Protein AF-A0A7K2L1N7-F1 (afdb_monomer)

Secondary structure (DSSP, 8-state):
-EEE-TTT--EEE---S-S-EEEEEEETTEEEEEE--SSSSEEEEEEEEEETTEEEEEEEEEEE-SSPPPSS-EEEETTEEEEEETTEEEEEE-

Structure (mmCIF, N/CA/C/O backbone):
data_AF-A0A7K2L1N7-F1
#
_entry.id   AF-A0A7K2L1N7-F1
#
loop_
_atom_site.group_PDB
_atom_site.id
_atom_site.type_symbol
_atom_site.label_atom_id
_atom_site.label_alt_id
_atom_site.label_comp_id
_atom_site.label_asym_id
_atom_site.label_entity_id
_atom_site.label_seq_id
_atom_site.pdbx_PDB_ins_code
_atom_site.Cartn_x
_atom_site.Cartn_y
_atom_site.Cartn_z
_atom_site.occupancy
_atom_site.B_iso_or_equiv
_atom_site.auth_seq_id
_atom_site.auth_comp_id
_atom_site.auth_asym_id
_atom_site.auth_atom_id
_atom_site.pdbx_PDB_model_num
ATOM 1 N N . MET A 1 1 ? -7.661 10.318 2.906 1.00 83.75 1 MET A N 1
ATOM 2 C CA . MET A 1 1 ? -8.075 8.943 2.559 1.00 83.75 1 MET A CA 1
ATOM 3 C C . MET A 1 1 ? -9.124 8.519 3.559 1.00 83.75 1 MET A C 1
ATOM 5 O O . MET A 1 1 ? -8.913 8.759 4.740 1.00 83.75 1 MET A O 1
ATOM 9 N N . SER A 1 2 ? -10.214 7.907 3.115 1.00 87.69 2 SER A N 1
ATOM 10 C CA . SER A 1 2 ? -11.263 7.435 4.018 1.00 87.69 2 SER A CA 1
ATOM 11 C C . SER A 1 2 ? -11.345 5.914 3.970 1.00 87.69 2 SER A C 1
ATOM 13 O O . SER A 1 2 ? -11.224 5.326 2.897 1.00 87.69 2 SER A O 1
ATOM 15 N N . ARG A 1 3 ? -11.500 5.288 5.135 1.00 89.31 3 ARG A N 1
ATOM 16 C CA . ARG A 1 3 ? -11.788 3.863 5.285 1.00 89.31 3 ARG A CA 1
ATOM 17 C C . ARG A 1 3 ? -13.254 3.730 5.657 1.00 89.31 3 ARG A C 1
ATOM 19 O O . ARG A 1 3 ? -13.716 4.440 6.545 1.00 89.31 3 ARG A O 1
ATOM 26 N N . VAL A 1 4 ? -13.949 2.842 4.964 1.00 90.56 4 VAL A N 1
ATOM 27 C CA . VAL A 1 4 ? -15.350 2.530 5.235 1.00 90.56 4 VAL A CA 1
ATOM 28 C C . VAL A 1 4 ? -15.397 1.163 5.899 1.00 90.56 4 VAL A C 1
ATOM 30 O O . VAL A 1 4 ? -14.808 0.217 5.372 1.00 90.56 4 VAL A O 1
ATOM 33 N N . ASP A 1 5 ? -16.063 1.065 7.045 1.00 88.19 5 ASP A N 1
ATOM 34 C CA . ASP A 1 5 ? -16.454 -0.219 7.613 1.00 88.19 5 ASP A CA 1
ATOM 35 C C . ASP A 1 5 ? -17.565 -0.810 6.726 1.00 88.19 5 ASP A C 1
ATOM 37 O O . ASP A 1 5 ? -18.629 -0.202 6.600 1.00 88.19 5 ASP A O 1
ATOM 41 N N . PRO A 1 6 ? -17.353 -1.962 6.069 1.00 86.88 6 PRO A N 1
ATOM 42 C CA . PRO A 1 6 ? -18.342 -2.508 5.146 1.00 86.88 6 PRO A CA 1
ATOM 43 C C . PRO A 1 6 ? -19.585 -3.074 5.847 1.00 86.88 6 PRO A C 1
ATOM 45 O O . PRO A 1 6 ? -20.620 -3.211 5.199 1.00 86.88 6 PRO A O 1
ATOM 48 N N . ALA A 1 7 ? -19.500 -3.422 7.134 1.00 93.44 7 ALA A N 1
ATOM 49 C CA . ALA A 1 7 ? -20.618 -3.949 7.908 1.00 93.44 7 ALA A CA 1
ATOM 50 C C . ALA A 1 7 ? -21.488 -2.827 8.493 1.00 93.44 7 ALA A C 1
ATOM 52 O O . ALA A 1 7 ? -22.708 -2.969 8.547 1.00 93.44 7 ALA A O 1
ATOM 53 N N . LEU A 1 8 ? -20.867 -1.720 8.913 1.00 94.25 8 LEU A N 1
ATOM 54 C CA . LEU A 1 8 ? -21.550 -0.608 9.586 1.00 94.25 8 LEU A CA 1
ATOM 55 C C . 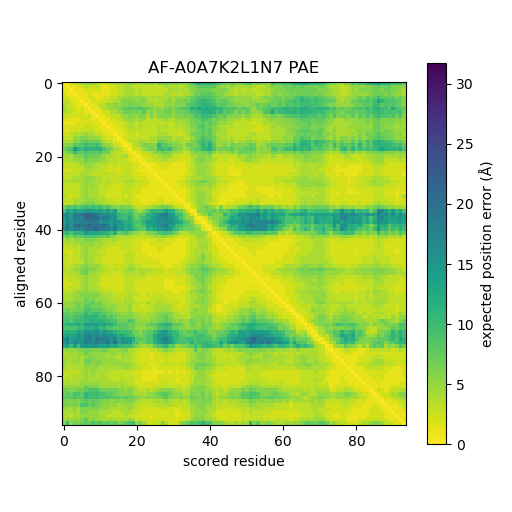LEU A 1 8 ? -21.795 0.609 8.683 1.00 94.25 8 LEU A C 1
ATOM 57 O O . LEU A 1 8 ? -22.633 1.452 8.994 1.00 94.25 8 LEU A O 1
ATOM 61 N N . GLY A 1 9 ? -21.063 0.735 7.576 1.00 92.06 9 GLY A N 1
ATOM 62 C CA . GLY A 1 9 ? -21.070 1.929 6.725 1.00 92.06 9 GLY A CA 1
ATOM 63 C C . GLY A 1 9 ? -20.371 3.142 7.351 1.00 92.06 9 GLY A C 1
ATOM 64 O O . GLY A 1 9 ? -20.353 4.222 6.757 1.00 92.06 9 GLY A O 1
ATOM 65 N N . GLU A 1 10 ? -19.782 2.987 8.537 1.00 94.94 10 GLU A N 1
ATOM 66 C CA . GLU A 1 10 ? -19.040 4.045 9.212 1.00 94.94 10 GLU A CA 1
ATOM 67 C C . GLU A 1 10 ? -17.798 4.428 8.411 1.00 94.94 10 GLU A C 1
ATOM 69 O O . GLU A 1 10 ? -17.123 3.586 7.821 1.00 94.94 10 GLU A O 1
ATOM 74 N N . THR A 1 11 ? -17.500 5.725 8.367 1.00 95.19 11 THR A N 1
ATOM 75 C CA . THR A 1 11 ? -16.392 6.263 7.579 1.00 95.19 11 THR A CA 1
ATOM 76 C C . THR A 1 11 ? -15.396 6.974 8.481 1.00 95.19 11 THR A C 1
ATOM 78 O O . THR A 1 11 ? -15.702 8.023 9.045 1.00 95.19 11 THR A O 1
ATOM 81 N N . THR A 1 12 ? -14.167 6.469 8.526 1.00 92.00 12 THR A N 1
ATOM 82 C CA . THR A 1 12 ? -13.046 7.120 9.215 1.00 92.00 12 THR A CA 1
ATOM 83 C C . THR A 1 12 ? -12.132 7.775 8.192 1.00 92.00 12 THR A C 1
ATOM 85 O O . THR A 1 12 ? -11.687 7.134 7.239 1.00 92.00 12 THR A O 1
ATOM 88 N N . SER A 1 13 ? -11.844 9.067 8.361 1.00 91.00 13 SER A N 1
ATOM 89 C CA . SER A 1 13 ? -11.021 9.835 7.422 1.00 91.00 13 SER A CA 1
ATOM 90 C C . SER A 1 13 ? -9.661 10.175 8.015 1.00 91.00 13 SER A C 1
ATOM 92 O O . SER A 1 13 ? -9.562 10.840 9.037 1.00 91.00 13 SER A O 1
ATOM 94 N N . TYR A 1 14 ? -8.612 9.777 7.305 1.00 89.25 14 TYR A N 1
ATOM 95 C CA . TYR A 1 14 ? -7.221 9.992 7.674 1.00 89.25 14 TYR A CA 1
ATOM 96 C C . TYR A 1 14 ? -6.573 11.027 6.760 1.00 89.25 14 TYR A C 1
ATOM 98 O O . TYR A 1 14 ? -6.758 11.022 5.529 1.00 89.25 14 TYR A O 1
ATOM 106 N N . ARG A 1 15 ? -5.754 11.898 7.352 1.00 87.19 15 ARG A N 1
ATOM 107 C CA . ARG A 1 15 ? -4.900 12.812 6.594 1.00 87.19 15 ARG A CA 1
ATOM 108 C C . ARG A 1 15 ? -3.756 12.017 5.964 1.00 87.19 15 ARG A C 1
ATOM 110 O O . ARG A 1 15 ? -3.089 11.248 6.645 1.00 87.19 15 ARG A O 1
ATOM 117 N N . LEU A 1 16 ? -3.543 12.208 4.663 1.00 84.44 16 LEU A N 1
ATOM 118 C CA . LEU A 1 16 ? -2.367 11.679 3.975 1.00 84.44 16 LEU A CA 1
ATOM 119 C C . LEU A 1 16 ? -1.232 12.709 4.034 1.00 84.44 16 LEU A C 1
ATOM 121 O O . LEU A 1 16 ? -1.511 13.905 3.894 1.00 84.44 16 LEU A O 1
ATOM 125 N N . PRO A 1 17 ? 0.029 12.275 4.191 1.00 79.06 17 PRO A N 1
ATOM 126 C CA . PRO A 1 17 ? 1.171 13.183 4.159 1.00 79.06 17 PRO A CA 1
ATOM 127 C C . PRO A 1 17 ? 1.467 13.715 2.748 1.00 79.06 17 PRO A C 1
ATOM 129 O O . PRO A 1 17 ? 2.085 14.770 2.623 1.00 79.06 17 PRO A O 1
ATOM 132 N N . HIS A 1 18 ? 1.013 13.039 1.684 1.00 76.56 18 HIS A N 1
ATOM 133 C CA . HIS A 1 18 ? 1.177 13.470 0.288 1.00 76.56 18 HIS A CA 1
ATOM 134 C C . HIS A 1 18 ? -0.167 13.562 -0.439 1.00 76.56 18 HIS A C 1
ATOM 136 O O . HIS A 1 18 ? -1.064 12.748 -0.213 1.00 76.56 18 HIS A O 1
ATOM 142 N N . ARG A 1 19 ? -0.311 14.586 -1.295 1.00 71.56 19 ARG A N 1
ATOM 143 C CA . ARG A 1 19 ? -1.556 14.885 -2.028 1.00 71.56 19 ARG A CA 1
ATOM 144 C C . ARG A 1 19 ? -1.559 14.380 -3.470 1.00 71.56 19 ARG A C 1
ATOM 146 O O . ARG A 1 19 ? -2.624 14.044 -3.974 1.00 71.56 19 ARG A O 1
ATOM 153 N N . ASP A 1 20 ? -0.389 14.262 -4.087 1.00 79.88 20 ASP A N 1
ATOM 154 C CA . ASP A 1 20 ? -0.249 13.955 -5.513 1.00 79.88 20 ASP A CA 1
ATOM 155 C C . ASP A 1 20 ? 0.113 12.484 -5.736 1.00 79.88 20 ASP A C 1
ATOM 157 O O . ASP A 1 20 ? 1.148 12.158 -6.301 1.00 79.88 20 ASP A O 1
ATOM 161 N N . ILE A 1 21 ? -0.705 11.569 -5.229 1.00 85.62 21 ILE A N 1
ATOM 162 C CA . ILE A 1 21 ? -0.452 10.129 -5.362 1.00 85.62 21 ILE A CA 1
ATOM 163 C C . ILE A 1 21 ? -1.039 9.603 -6.674 1.00 85.62 21 ILE A C 1
ATOM 165 O O . ILE A 1 21 ? -2.171 9.930 -7.026 1.00 85.62 21 ILE A O 1
ATOM 169 N N . ASP A 1 22 ? -0.306 8.748 -7.382 1.00 85.81 22 ASP A N 1
ATOM 170 C CA . ASP A 1 22 ? -0.831 8.087 -8.585 1.00 85.81 22 ASP A CA 1
ATOM 171 C C . ASP A 1 22 ? -1.309 6.654 -8.302 1.00 85.81 22 ASP A C 1
ATOM 173 O O . ASP A 1 22 ? -1.979 6.041 -9.133 1.00 85.81 22 ASP A O 1
ATOM 177 N N . GLY A 1 23 ? -0.982 6.115 -7.126 1.00 89.75 23 GLY A N 1
ATOM 178 C CA . GLY A 1 23 ? -1.366 4.771 -6.717 1.00 89.75 23 GLY A CA 1
ATOM 179 C C . GLY A 1 23 ? -1.321 4.585 -5.208 1.00 89.75 23 GLY A C 1
ATOM 180 O O . GLY A 1 23 ? -0.539 5.230 -4.508 1.00 89.75 23 GLY A O 1
ATOM 181 N N . ILE A 1 24 ? -2.193 3.706 -4.719 1.00 92.19 24 ILE A N 1
ATOM 182 C CA . ILE A 1 24 ? -2.364 3.404 -3.299 1.00 92.19 24 ILE A CA 1
ATOM 183 C C . ILE A 1 24 ? -2.728 1.935 -3.115 1.00 92.19 24 ILE A C 1
ATOM 185 O O . ILE A 1 24 ? -3.590 1.425 -3.826 1.00 92.19 24 ILE A O 1
ATOM 189 N N . ALA A 1 25 ? -2.118 1.270 -2.139 1.00 94.81 25 ALA A N 1
ATOM 190 C CA . ALA A 1 25 ? -2.550 -0.038 -1.654 1.00 94.81 25 ALA A CA 1
ATOM 191 C C . ALA A 1 25 ? -2.513 -0.050 -0.124 1.00 94.81 25 ALA A C 1
ATOM 193 O O . ALA A 1 25 ? -1.578 0.470 0.475 1.00 94.81 25 ALA A O 1
ATOM 194 N N . VAL A 1 26 ? -3.532 -0.623 0.514 1.00 93.62 26 VAL A N 1
ATOM 195 C CA . VAL A 1 26 ? -3.676 -0.623 1.978 1.00 93.62 26 VAL A CA 1
ATOM 196 C C . VAL A 1 26 ? -4.047 -2.022 2.447 1.00 93.62 26 VAL A C 1
ATOM 198 O O . VAL A 1 26 ? -4.915 -2.650 1.842 1.00 93.62 26 VAL A O 1
ATOM 201 N N . ARG A 1 27 ? -3.425 -2.487 3.535 1.00 93.62 27 ARG A N 1
ATOM 202 C CA . ARG A 1 27 ? -3.801 -3.717 4.245 1.00 93.62 27 ARG A CA 1
ATOM 203 C C . ARG A 1 27 ? -3.593 -3.535 5.743 1.00 93.62 27 ARG A C 1
ATOM 205 O O . ARG A 1 27 ? -2.484 -3.274 6.199 1.00 93.62 27 ARG A O 1
ATOM 212 N N . GLY A 1 28 ? -4.674 -3.651 6.515 1.00 92.75 28 GLY A N 1
ATOM 213 C CA . GLY A 1 28 ? -4.645 -3.401 7.959 1.00 92.75 28 GLY A CA 1
ATOM 214 C C . GLY A 1 28 ? -4.119 -1.998 8.289 1.00 92.75 28 GLY A C 1
ATOM 215 O O . GLY A 1 28 ? -4.676 -0.993 7.841 1.00 92.75 28 GLY A O 1
ATOM 216 N N . THR A 1 29 ? -3.034 -1.933 9.057 1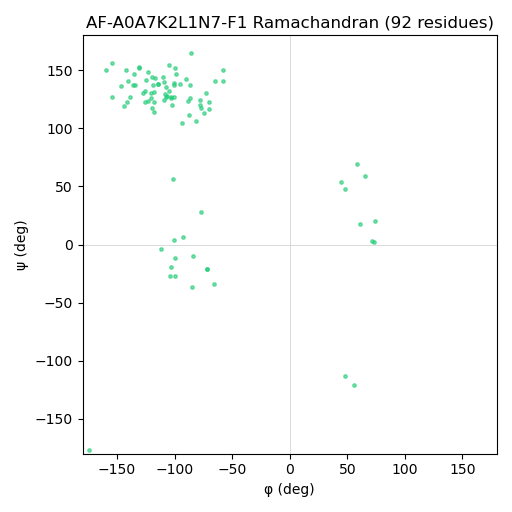.00 94.50 29 THR A N 1
ATOM 217 C CA . THR A 1 29 ? -2.355 -0.690 9.455 1.00 94.50 29 THR A CA 1
ATOM 218 C C . THR A 1 29 ? -1.221 -0.288 8.514 1.00 94.50 29 THR A C 1
ATOM 220 O O . THR A 1 29 ? -0.532 0.676 8.813 1.00 94.50 29 THR A O 1
ATOM 223 N N . ARG A 1 30 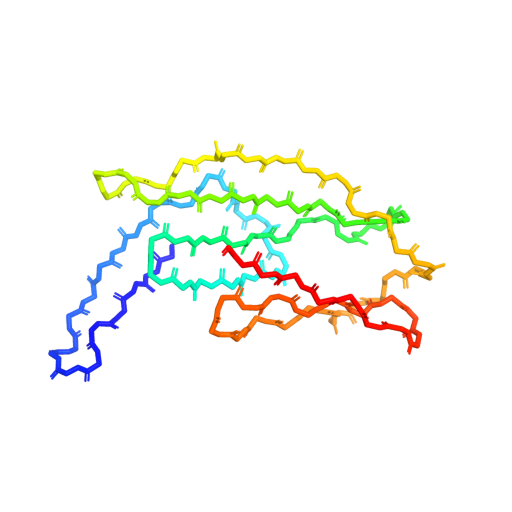? -1.015 -0.978 7.384 1.00 95.88 30 ARG A N 1
ATOM 224 C CA . ARG A 1 30 ? 0.055 -0.673 6.422 1.00 95.88 30 ARG A CA 1
ATOM 225 C C . ARG A 1 30 ? -0.485 -0.105 5.122 1.00 95.88 30 ARG A C 1
ATOM 227 O O . ARG A 1 30 ? -1.545 -0.517 4.640 1.00 95.88 30 ARG A O 1
ATOM 234 N N . MET A 1 31 ? 0.267 0.822 4.540 1.00 94.88 31 MET A N 1
ATOM 235 C CA . MET A 1 31 ? -0.067 1.481 3.284 1.00 94.88 31 MET A CA 1
ATOM 236 C C . MET A 1 31 ? 1.170 1.674 2.407 1.00 94.88 31 MET A C 1
ATOM 238 O O . MET A 1 31 ? 2.239 2.049 2.881 1.00 94.88 31 MET A O 1
ATOM 242 N N . LEU A 1 32 ? 0.974 1.477 1.106 1.00 94.75 32 LEU A N 1
ATOM 243 C CA . LEU A 1 32 ? 1.875 1.898 0.043 1.00 94.75 32 LEU A CA 1
ATOM 244 C C . LEU A 1 32 ? 1.268 3.067 -0.711 1.00 94.75 32 LEU A C 1
ATOM 246 O O . LEU A 1 32 ? 0.098 3.013 -1.097 1.00 94.75 32 LEU A O 1
ATOM 250 N N . LEU A 1 33 ? 2.092 4.068 -0.989 1.00 92.75 33 LEU A N 1
ATOM 251 C CA . LEU A 1 33 ? 1.802 5.125 -1.945 1.00 92.75 33 LEU A CA 1
ATOM 252 C C . LEU A 1 33 ? 2.859 5.108 -3.042 1.00 92.75 33 LEU A C 1
ATOM 254 O O . LEU A 1 33 ? 4.037 4.879 -2.771 1.00 92.75 33 LEU A O 1
ATOM 258 N N . SER A 1 34 ? 2.437 5.400 -4.266 1.00 89.31 34 SER A N 1
ATOM 259 C CA . SER A 1 34 ? 3.353 5.753 -5.346 1.00 89.31 34 SER A CA 1
ATOM 260 C C . SER A 1 34 ? 3.150 7.198 -5.781 1.00 89.31 34 SER A C 1
ATOM 262 O O . SER A 1 34 ? 2.004 7.633 -5.940 1.00 89.31 34 SER A O 1
ATOM 264 N N . HIS A 1 35 ? 4.252 7.907 -6.014 1.00 83.50 35 HIS A N 1
ATOM 265 C CA . HIS A 1 35 ? 4.284 9.310 -6.423 1.00 83.50 35 HIS A CA 1
ATOM 266 C C . HIS A 1 35 ? 5.211 9.528 -7.635 1.00 83.50 35 HIS A C 1
ATOM 268 O O . HIS A 1 35 ? 6.200 8.817 -7.820 1.00 83.50 35 HIS A O 1
ATOM 274 N N . SER A 1 36 ? 4.893 10.555 -8.432 1.00 66.81 36 SER A N 1
ATOM 275 C CA . SER A 1 36 ? 5.752 11.178 -9.453 1.00 66.81 36 SER A CA 1
ATOM 276 C C . SER A 1 36 ? 6.274 10.250 -10.557 1.00 66.81 36 SER A C 1
ATOM 278 O O . SER A 1 36 ? 7.468 10.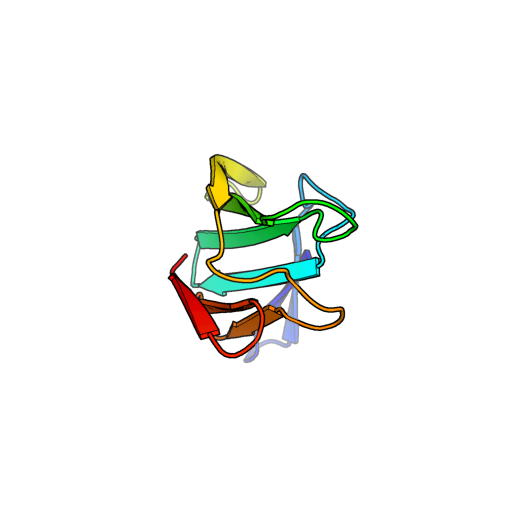012 -10.713 1.00 66.81 36 SER A O 1
ATOM 280 N N . PHE A 1 37 ? 5.368 9.797 -11.424 1.00 64.62 37 PHE A N 1
ATOM 281 C CA . PHE A 1 37 ? 5.724 9.077 -12.661 1.00 64.62 37 PHE A CA 1
ATOM 282 C C . PHE A 1 37 ? 6.069 10.003 -13.835 1.00 64.62 37 PHE A C 1
ATOM 284 O O . PHE A 1 37 ? 6.471 9.545 -14.907 1.00 64.62 37 PHE A O 1
ATOM 291 N N . ARG A 1 38 ? 5.822 11.312 -13.710 1.00 58.78 38 ARG A N 1
ATOM 292 C CA . ARG A 1 38 ? 5.905 12.228 -14.853 1.00 58.78 38 ARG A CA 1
ATOM 293 C C . ARG A 1 38 ? 7.363 12.612 -15.101 1.00 58.78 38 ARG A C 1
ATOM 295 O O . ARG A 1 38 ? 7.911 13.442 -14.392 1.00 58.78 38 ARG A O 1
ATOM 302 N N . ASN A 1 39 ? 7.936 12.052 -16.168 1.00 54.47 39 ASN A N 1
ATOM 303 C CA . ASN A 1 39 ? 9.248 12.393 -16.739 1.00 54.47 39 ASN A CA 1
ATOM 304 C C . ASN A 1 39 ? 10.490 11.915 -15.955 1.00 54.47 39 ASN A C 1
ATOM 306 O O . ASN A 1 39 ? 11.584 12.424 -16.200 1.00 54.47 39 ASN A O 1
ATOM 310 N N . HIS A 1 40 ? 10.363 10.907 -15.083 1.00 60.78 40 HIS A N 1
ATOM 311 C CA . HIS A 1 40 ? 11.505 10.267 -14.415 1.00 60.78 40 HIS A CA 1
ATOM 312 C C . HIS A 1 40 ? 11.556 8.748 -14.675 1.00 60.78 40 HIS A C 1
ATOM 314 O O . HIS A 1 40 ? 10.512 8.121 -14.846 1.00 60.78 40 HIS A O 1
ATOM 320 N N . PRO A 1 41 ? 12.755 8.130 -14.730 1.00 61.44 41 PRO A N 1
ATOM 321 C CA . PRO A 1 41 ? 12.936 6.707 -15.051 1.00 61.44 41 PRO A CA 1
ATOM 322 C C . PRO A 1 41 ? 12.601 5.749 -13.887 1.00 61.44 41 P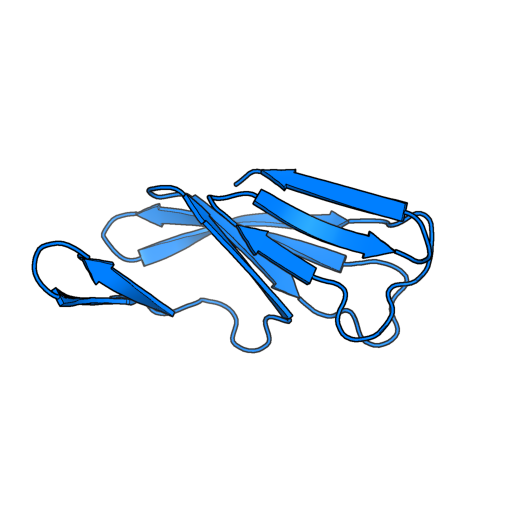RO A C 1
ATOM 324 O O . PRO A 1 41 ? 13.158 4.656 -13.788 1.00 61.44 41 PRO A O 1
ATOM 327 N N . GLY A 1 42 ? 11.700 6.135 -12.990 1.00 73.06 42 GLY A N 1
ATOM 328 C CA . GLY A 1 42 ? 11.333 5.330 -11.836 1.00 73.06 42 GLY A CA 1
ATOM 329 C C . GLY A 1 42 ? 10.185 5.943 -11.052 1.00 73.06 42 GLY A C 1
ATOM 330 O O . GLY A 1 42 ? 9.589 6.935 -11.470 1.00 73.06 42 GLY A O 1
ATOM 331 N N . VAL A 1 43 ? 9.847 5.285 -9.952 1.00 83.38 43 VAL A N 1
ATOM 332 C CA . VAL A 1 43 ? 8.668 5.585 -9.141 1.00 83.38 43 VAL A CA 1
ATOM 333 C C . VAL A 1 43 ? 9.107 5.816 -7.721 1.00 83.38 43 VAL A C 1
ATOM 335 O O . VAL A 1 43 ? 9.842 5.001 -7.165 1.00 83.38 43 VAL A O 1
ATOM 338 N N . GLU A 1 44 ? 8.633 6.891 -7.115 1.00 88.81 44 GLU A N 1
ATOM 339 C CA . GLU A 1 44 ? 8.794 7.052 -5.684 1.00 88.81 44 GLU A CA 1
ATOM 340 C C . GLU A 1 44 ? 7.764 6.193 -4.956 1.00 88.81 44 GLU A C 1
ATOM 342 O O . GLU A 1 44 ? 6.558 6.348 -5.155 1.00 88.81 44 GLU A O 1
ATOM 347 N N . LEU A 1 45 ? 8.252 5.266 -4.138 1.00 91.19 45 LEU A N 1
ATOM 348 C CA . LEU A 1 45 ? 7.451 4.390 -3.303 1.00 91.19 45 LEU A CA 1
ATOM 349 C C . LEU A 1 45 ? 7.588 4.833 -1.847 1.00 91.19 45 LEU A C 1
ATOM 351 O O . LEU A 1 45 ? 8.693 4.946 -1.316 1.00 91.19 45 LEU A O 1
ATOM 355 N N . ILE A 1 46 ? 6.451 5.048 -1.195 1.00 93.12 46 ILE A N 1
ATOM 356 C CA . ILE A 1 46 ? 6.382 5.482 0.198 1.00 93.12 46 ILE A CA 1
ATOM 357 C C . ILE A 1 46 ? 5.612 4.432 0.985 1.00 93.12 46 ILE A C 1
ATOM 359 O O . ILE A 1 46 ? 4.487 4.079 0.622 1.00 93.12 46 ILE A O 1
ATOM 363 N N . ARG A 1 47 ? 6.218 3.945 2.067 1.00 95.19 47 ARG A N 1
ATOM 364 C CA . ARG A 1 47 ? 5.597 3.024 3.021 1.00 95.19 47 ARG A CA 1
ATOM 365 C C . ARG A 1 47 ? 5.140 3.796 4.238 1.00 95.19 47 ARG A C 1
ATOM 367 O O . ARG A 1 47 ? 5.859 4.668 4.730 1.00 95.19 47 ARG A O 1
ATOM 374 N N . LEU A 1 48 ? 3.943 3.474 4.706 1.00 95.56 48 LEU A N 1
ATOM 375 C CA . LEU A 1 48 ? 3.352 4.107 5.868 1.00 95.56 48 LEU A CA 1
ATOM 376 C C . LEU A 1 48 ? 2.731 3.077 6.797 1.00 95.56 48 LEU A C 1
ATOM 378 O O . LEU A 1 48 ? 2.142 2.091 6.347 1.00 95.56 48 LEU A O 1
ATOM 382 N N . GLU A 1 49 ? 2.799 3.376 8.086 1.00 95.94 49 GLU A N 1
ATOM 383 C CA . GLU A 1 49 ? 2.076 2.662 9.130 1.00 95.94 49 GLU A CA 1
ATOM 384 C C . GLU A 1 49 ? 1.090 3.598 9.831 1.00 95.94 49 GLU A C 1
ATOM 386 O O . GLU A 1 49 ? 1.347 4.793 9.990 1.00 95.94 49 GLU A O 1
ATOM 391 N N . LEU A 1 50 ? -0.070 3.062 10.203 1.00 94.88 50 LEU A N 1
ATOM 392 C CA . LEU A 1 50 ? -1.092 3.771 10.961 1.00 94.88 50 LEU A CA 1
ATOM 393 C C . LEU A 1 50 ? -0.798 3.608 12.453 1.00 94.88 50 LEU A C 1
ATOM 395 O O . LEU A 1 50 ? -0.944 2.509 12.989 1.00 94.88 50 LEU A O 1
ATOM 399 N N . VAL A 1 51 ? -0.409 4.700 13.106 1.00 94.38 51 VAL A N 1
ATOM 400 C CA . VAL A 1 51 ? -0.111 4.774 14.541 1.00 94.38 51 VAL A CA 1
ATOM 401 C C . VAL A 1 51 ? -1.011 5.842 15.147 1.00 94.38 51 VAL A C 1
ATOM 403 O O . VAL A 1 51 ? -1.002 6.972 14.667 1.00 94.38 51 VAL A O 1
ATOM 406 N N . ASP A 1 52 ? -1.809 5.483 16.155 1.00 93.00 52 ASP A N 1
ATOM 407 C CA . ASP A 1 52 ? -2.743 6.395 16.838 1.00 93.00 52 ASP A CA 1
ATOM 408 C C . ASP A 1 52 ? -3.602 7.230 15.864 1.00 93.00 52 ASP A C 1
ATOM 410 O O . ASP A 1 52 ? -3.694 8.452 15.962 1.00 93.00 52 ASP A O 1
ATOM 414 N N . ASP A 1 53 ? -4.188 6.560 14.863 1.00 90.19 53 ASP A N 1
ATOM 415 C CA . ASP A 1 53 ? -4.985 7.159 13.778 1.00 90.19 53 ASP A CA 1
ATOM 416 C C . ASP A 1 53 ? -4.244 8.173 12.881 1.00 90.19 53 ASP A C 1
ATOM 418 O O . ASP A 1 53 ? -4.854 8.917 12.105 1.00 90.19 53 ASP A O 1
ATOM 422 N N . VAL A 1 54 ? -2.911 8.159 12.902 1.00 92.25 54 VAL A N 1
ATOM 423 C CA . VAL A 1 54 ? -2.052 8.985 12.049 1.00 92.25 54 VAL A CA 1
ATOM 424 C C . VAL A 1 54 ? -1.191 8.105 11.146 1.00 92.25 54 VAL A C 1
ATOM 426 O O . VAL A 1 54 ? 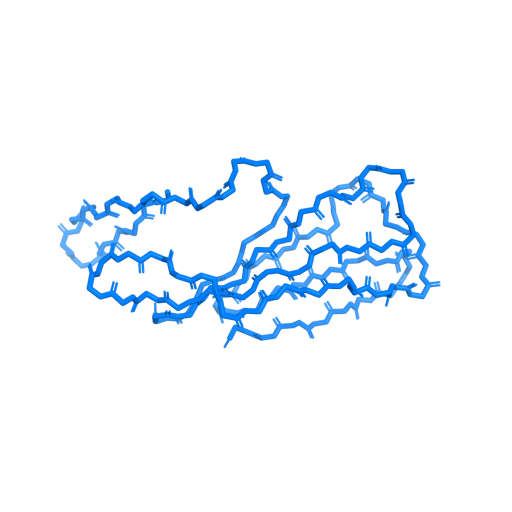-0.546 7.160 11.590 1.00 92.25 54 VAL A O 1
ATOM 429 N N . TRP A 1 55 ? -1.160 8.421 9.849 1.00 93.94 55 TRP A N 1
ATOM 430 C CA . TRP A 1 55 ? -0.238 7.775 8.916 1.00 93.94 55 TRP A CA 1
ATOM 431 C C . TRP A 1 55 ? 1.169 8.341 9.080 1.00 93.94 55 TRP A C 1
ATOM 433 O O . TRP A 1 55 ? 1.405 9.521 8.812 1.00 93.94 55 TRP A O 1
ATOM 443 N N . VAL A 1 56 ? 2.102 7.480 9.468 1.00 94.25 56 VAL A N 1
ATOM 444 C CA . VAL A 1 56 ? 3.516 7.801 9.660 1.00 94.25 56 VAL A CA 1
ATOM 445 C C . VAL A 1 56 ? 4.320 7.166 8.535 1.00 94.25 56 VAL A C 1
ATOM 447 O O . VAL A 1 56 ? 4.167 5.981 8.257 1.00 94.25 56 VAL A O 1
ATOM 450 N N . ILE A 1 57 ? 5.173 7.952 7.876 1.00 94.62 57 ILE A N 1
ATOM 451 C CA . ILE A 1 57 ? 6.088 7.440 6.850 1.00 94.62 57 ILE A CA 1
ATOM 452 C C . ILE A 1 57 ? 7.159 6.594 7.538 1.00 94.62 57 ILE A C 1
ATOM 454 O O . ILE A 1 57 ? 7.876 7.090 8.405 1.00 94.62 57 ILE A O 1
ATOM 458 N N . THR A 1 58 ? 7.277 5.334 7.134 1.00 96.00 58 THR A N 1
ATOM 459 C CA . THR A 1 58 ? 8.287 4.400 7.650 1.00 96.00 58 THR A CA 1
ATOM 460 C C . THR A 1 58 ? 9.432 4.187 6.669 1.00 96.00 58 THR A C 1
ATOM 462 O O . THR A 1 58 ? 10.557 3.925 7.091 1.00 96.00 58 THR A O 1
ATOM 465 N N . SER A 1 59 ? 9.190 4.352 5.366 1.00 94.06 59 SER A N 1
ATOM 466 C CA . SER A 1 59 ? 10.255 4.385 4.366 1.00 94.06 59 SER A CA 1
ATOM 467 C C . SER A 1 59 ? 9.852 5.163 3.119 1.00 94.06 59 SER A C 1
ATOM 469 O O . SER A 1 59 ? 8.674 5.269 2.776 1.00 94.06 59 SER A O 1
ATOM 471 N N . GLN A 1 60 ? 10.862 5.651 2.407 1.00 92.31 60 GLN A N 1
ATOM 472 C CA . GLN A 1 60 ? 10.726 6.324 1.123 1.00 92.31 60 GLN A CA 1
ATOM 473 C C . GLN A 1 60 ? 11.885 5.879 0.237 1.00 92.31 60 GLN A C 1
ATOM 475 O O . GLN A 1 60 ? 13.047 5.996 0.625 1.00 92.31 60 GLN A O 1
ATOM 480 N N . GLU A 1 61 ? 11.570 5.312 -0.922 1.00 90.62 61 GLU A N 1
ATOM 481 C CA . GLU A 1 61 ? 12.568 4.768 -1.838 1.00 90.62 61 GLU A CA 1
ATOM 482 C C . GLU A 1 61 ? 12.208 5.035 -3.297 1.00 90.62 61 GLU A C 1
ATOM 484 O O . GLU A 1 61 ? 11.041 5.107 -3.677 1.00 90.62 61 GLU A O 1
ATOM 489 N N . HIS A 1 62 ? 13.234 5.161 -4.137 1.00 88.00 62 HIS A N 1
ATOM 490 C CA . HIS A 1 62 ? 13.055 5.289 -5.576 1.00 88.00 62 HIS A CA 1
ATOM 491 C C . HIS A 1 62 ? 13.151 3.903 -6.218 1.00 88.00 62 HIS A C 1
ATOM 493 O O . HIS A 1 62 ? 14.241 3.353 -6.398 1.00 88.00 62 HIS A O 1
ATOM 499 N N . LEU A 1 63 ? 12.005 3.351 -6.605 1.00 86.75 63 LEU A N 1
ATOM 500 C CA . LEU A 1 63 ? 11.926 2.098 -7.334 1.00 86.75 63 LEU A CA 1
ATOM 501 C C . LEU A 1 63 ? 12.349 2.3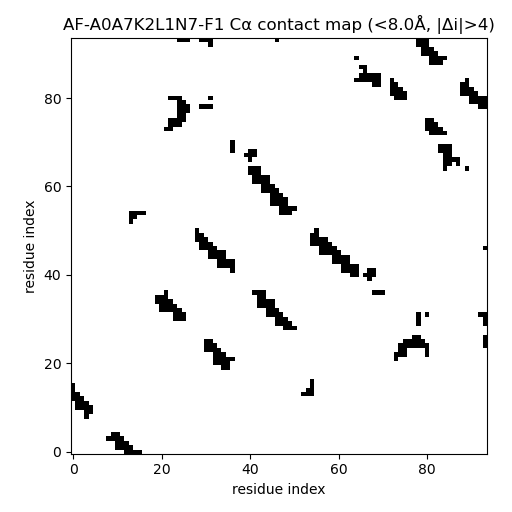15 -8.789 1.00 86.75 63 LEU A C 1
ATOM 503 O O . LEU A 1 63 ? 11.658 2.972 -9.573 1.00 86.75 63 LEU A O 1
ATOM 507 N N . ARG A 1 64 ? 13.484 1.724 -9.163 1.00 82.19 64 ARG A N 1
ATOM 508 C CA . ARG A 1 64 ? 13.909 1.659 -10.563 1.00 82.19 64 ARG A CA 1
ATOM 509 C C . ARG A 1 64 ? 13.133 0.568 -11.277 1.00 82.19 64 ARG A C 1
ATOM 511 O O . ARG A 1 64 ? 13.167 -0.594 -10.873 1.00 82.19 64 ARG A O 1
ATOM 518 N N . LEU A 1 65 ? 12.474 0.943 -12.363 1.00 78.88 65 LEU A N 1
ATOM 519 C CA . LEU A 1 65 ? 11.802 -0.001 -13.242 1.00 78.88 65 LEU A CA 1
ATOM 520 C C . LEU A 1 65 ? 12.681 -0.280 -14.454 1.00 78.88 65 LEU A C 1
ATOM 522 O O . LEU A 1 65 ? 13.513 0.539 -14.842 1.00 78.88 65 LEU A O 1
ATOM 526 N N . ARG A 1 66 ? 12.522 -1.474 -15.028 1.00 76.94 66 ARG A N 1
ATOM 527 C CA . ARG A 1 66 ? 13.307 -1.894 -16.197 1.00 76.94 66 ARG A CA 1
ATOM 528 C C . ARG A 1 66 ? 12.994 -1.049 -17.424 1.00 76.94 66 ARG A C 1
ATOM 530 O O . ARG A 1 66 ? 13.876 -0.796 -18.233 1.00 76.94 66 ARG A O 1
ATOM 537 N N . GLU A 1 67 ? 11.746 -0.619 -17.536 1.00 77.81 67 GLU A N 1
ATOM 538 C CA . GLU A 1 67 ? 11.239 0.146 -18.662 1.00 77.81 67 GLU A CA 1
ATOM 539 C C . GLU A 1 67 ? 10.475 1.373 -18.150 1.00 77.81 67 GLU A C 1
ATOM 541 O O . GLU A 1 67 ? 9.940 1.343 -17.033 1.00 77.81 67 GLU A O 1
ATOM 546 N N . PRO A 1 68 ? 10.417 2.461 -18.941 1.00 74.50 68 PRO A N 1
ATOM 547 C CA . PRO A 1 68 ? 9.734 3.680 -18.545 1.00 74.50 68 PRO A CA 1
ATOM 548 C C . PRO A 1 68 ? 8.264 3.446 -18.219 1.00 74.50 68 PRO A C 1
ATOM 550 O O . PRO A 1 68 ? 7.582 2.596 -18.802 1.00 74.50 68 PRO A O 1
ATOM 553 N N . VAL A 1 69 ? 7.756 4.266 -17.310 1.00 71.50 69 VAL A N 1
ATOM 554 C CA . VAL A 1 69 ? 6.365 4.188 -16.905 1.00 71.50 69 VAL A CA 1
ATOM 555 C C . VAL A 1 69 ? 5.484 5.021 -17.828 1.00 71.50 69 VAL A C 1
ATOM 557 O O . VAL A 1 69 ? 5.705 6.216 -18.020 1.00 71.50 69 VAL A O 1
ATOM 560 N N . THR A 1 70 ? 4.452 4.398 -18.392 1.00 69.31 70 THR A N 1
ATOM 561 C CA . THR A 1 70 ? 3.427 5.085 -19.186 1.00 69.31 70 THR A CA 1
ATOM 562 C C . THR A 1 70 ? 2.320 5.649 -18.288 1.00 69.31 70 THR A C 1
ATOM 564 O O . THR A 1 70 ? 2.170 5.256 -17.133 1.00 69.31 70 THR A O 1
ATOM 567 N N . ARG A 1 71 ? 1.477 6.558 -18.803 1.00 64.88 71 ARG A N 1
ATOM 568 C CA . ARG A 1 71 ? 0.275 7.001 -18.064 1.00 64.88 71 ARG A CA 1
ATOM 569 C C . ARG A 1 71 ? -0.623 5.792 -17.729 1.00 64.88 71 ARG A C 1
ATOM 571 O O . ARG A 1 71 ? -0.823 4.947 -18.595 1.00 64.88 71 ARG A O 1
ATOM 578 N N . ARG A 1 72 ? -1.224 5.775 -16.525 1.00 65.38 72 ARG A N 1
ATOM 579 C CA . ARG A 1 72 ? -2.148 4.728 -16.009 1.00 65.38 72 ARG A CA 1
ATOM 580 C C . ARG A 1 72 ? -1.493 3.353 -15.813 1.00 65.38 72 ARG A C 1
ATOM 582 O O . ARG A 1 72 ? -1.896 2.355 -16.398 1.00 65.38 72 ARG A O 1
ATOM 589 N N . CYS A 1 73 ? -0.470 3.328 -14.981 1.00 79.31 73 CYS A N 1
ATOM 590 C CA . CYS A 1 73 ? 0.436 2.200 -14.778 1.00 79.31 73 CYS A CA 1
ATOM 591 C C . CYS A 1 73 ? 0.311 1.536 -13.404 1.00 79.31 73 CYS A C 1
ATOM 593 O O . CYS A 1 73 ? 1.013 0.560 -13.165 1.00 79.31 73 CYS A O 1
ATOM 595 N N . VAL A 1 74 ? -0.526 2.058 -12.502 1.00 87.81 74 VAL A N 1
ATOM 596 C CA . VAL A 1 74 ? -0.587 1.588 -11.115 1.00 87.81 74 VAL A CA 1
ATOM 597 C C . VAL A 1 74 ? -1.957 1.038 -10.772 1.00 87.81 74 VAL A C 1
ATOM 599 O O . VAL A 1 74 ? -2.977 1.648 -11.092 1.00 87.81 74 VAL A O 1
ATOM 602 N N . GLN A 1 75 ? -1.974 -0.091 -10.070 1.00 90.75 75 GLN A N 1
ATOM 603 C CA . GLN A 1 75 ? -3.180 -0.662 -9.491 1.00 90.75 75 GLN A CA 1
ATOM 604 C C . GLN A 1 75 ? -2.896 -1.193 -8.088 1.00 90.75 75 GLN A C 1
ATOM 606 O O . GLN A 1 75 ? -1.994 -2.003 -7.893 1.00 90.75 75 GLN A O 1
ATOM 611 N N . GLY A 1 76 ? -3.693 -0.760 -7.113 1.00 93.00 76 GLY A N 1
ATOM 612 C CA . GLY A 1 76 ? -3.663 -1.293 -5.754 1.00 93.00 76 GLY A CA 1
ATOM 613 C C . GLY A 1 76 ? -4.789 -2.286 -5.495 1.00 93.00 76 GLY A C 1
ATOM 614 O O . GLY A 1 76 ? -5.922 -2.057 -5.915 1.00 93.00 76 GLY A O 1
ATOM 615 N N . CYS A 1 77 ? -4.493 -3.376 -4.791 1.00 92.44 77 CYS A N 1
ATOM 616 C CA . CYS A 1 77 ? -5.481 -4.340 -4.311 1.00 92.44 77 CYS A CA 1
ATOM 617 C C . CYS A 1 77 ? -4.943 -5.073 -3.075 1.00 92.44 77 CYS A C 1
ATOM 619 O O . CYS A 1 77 ? -3.847 -5.620 -3.138 1.00 92.44 77 CYS A O 1
ATOM 621 N N . ASP A 1 78 ? -5.698 -5.076 -1.972 1.00 91.31 78 ASP A N 1
ATOM 622 C CA . ASP A 1 78 ? -5.393 -5.820 -0.732 1.00 91.31 78 ASP A CA 1
ATOM 623 C C . ASP A 1 78 ? -3.922 -5.719 -0.265 1.00 91.31 78 ASP A C 1
ATOM 625 O O . ASP A 1 78 ? -3.207 -6.705 -0.094 1.00 91.31 78 ASP A O 1
ATOM 629 N N . GLY A 1 79 ? -3.425 -4.487 -0.123 1.00 94.25 79 GLY A N 1
ATOM 630 C CA . GLY A 1 79 ? -2.035 -4.217 0.269 1.00 94.25 79 GLY A CA 1
ATOM 631 C C . GLY A 1 79 ? -0.982 -4.491 -0.800 1.00 94.25 79 GLY A C 1
ATOM 632 O O . GLY A 1 79 ? 0.196 -4.292 -0.531 1.00 94.25 79 GLY A O 1
ATOM 633 N N . VAL A 1 80 ? -1.365 -4.911 -2.003 1.00 96.38 80 VAL A N 1
ATOM 634 C CA . VAL A 1 80 ? -0.446 -5.096 -3.126 1.00 96.38 80 VAL A CA 1
ATOM 635 C C . VAL A 1 80 ? -0.580 -3.938 -4.100 1.00 96.38 80 VAL A C 1
ATOM 637 O O . VAL A 1 80 ? -1.670 -3.660 -4.599 1.00 96.38 80 VAL A O 1
ATOM 640 N N . LEU A 1 81 ? 0.537 -3.289 -4.407 1.00 94.31 81 LEU A N 1
ATOM 641 C CA . LEU A 1 81 ? 0.653 -2.299 -5.464 1.00 94.31 81 LEU A CA 1
ATOM 642 C C . LEU A 1 81 ? 1.340 -2.931 -6.679 1.00 94.31 81 LEU A C 1
ATOM 644 O O . LEU A 1 81 ? 2.474 -3.406 -6.598 1.00 94.31 81 LEU A O 1
ATOM 648 N N . TRP A 1 82 ? 0.642 -2.937 -7.806 1.00 92.88 82 TRP A N 1
ATOM 649 C CA . TRP A 1 82 ? 1.145 -3.375 -9.101 1.00 92.88 82 TRP A CA 1
ATOM 650 C C . TRP A 1 82 ? 1.527 -2.160 -9.926 1.00 92.88 82 TRP A C 1
ATOM 652 O O . TRP A 1 82 ? 0.704 -1.262 -10.099 1.00 92.88 82 TRP A O 1
ATOM 662 N N . ILE A 1 83 ? 2.753 -2.137 -10.443 1.00 89.19 83 ILE A N 1
ATOM 663 C CA . ILE A 1 83 ? 3.272 -1.029 -11.244 1.00 89.19 83 ILE A CA 1
ATOM 664 C C . ILE A 1 83 ? 3.782 -1.563 -12.578 1.00 89.19 83 ILE A C 1
ATOM 666 O O . ILE A 1 83 ? 4.674 -2.411 -12.613 1.00 89.19 83 ILE A O 1
ATOM 670 N N . ARG A 1 84 ? 3.236 -1.050 -13.679 1.00 85.56 84 ARG A N 1
ATOM 671 C CA . ARG A 1 84 ? 3.655 -1.383 -15.040 1.00 85.56 84 ARG A CA 1
ATOM 672 C C . ARG A 1 84 ? 4.788 -0.465 -15.499 1.00 85.56 84 ARG A C 1
ATOM 674 O O . ARG A 1 84 ? 4.619 0.754 -15.539 1.00 85.56 84 ARG A O 1
ATOM 681 N N . GLY A 1 85 ? 5.911 -1.055 -15.895 1.00 82.88 85 GLY A N 1
ATOM 682 C CA . GLY A 1 85 ? 6.975 -0.398 -16.656 1.00 82.88 85 GLY A CA 1
ATOM 683 C C . GLY A 1 85 ? 7.115 -1.109 -17.997 1.00 82.88 85 GLY A C 1
ATOM 684 O O . GLY A 1 85 ? 7.459 -2.291 -18.002 1.00 82.88 85 GLY A O 1
ATOM 685 N N . GLY A 1 86 ? 6.793 -0.414 -19.095 1.00 80.62 86 GLY A N 1
ATOM 686 C CA . GLY A 1 86 ? 6.654 -0.997 -20.438 1.00 80.62 86 GLY A CA 1
ATOM 687 C C . GLY A 1 86 ? 5.801 -2.275 -20.457 1.00 80.62 86 GLY A C 1
ATOM 688 O O . GLY A 1 86 ? 4.603 -2.205 -20.176 1.00 80.62 86 GLY A O 1
ATOM 689 N N . ASP A 1 87 ? 6.389 -3.433 -20.752 1.00 82.31 87 ASP A N 1
ATOM 690 C CA . ASP A 1 87 ? 5.713 -4.742 -20.789 1.00 82.31 87 ASP A CA 1
ATOM 691 C C . ASP A 1 87 ? 5.937 -5.595 -19.532 1.00 82.31 87 ASP A C 1
ATOM 693 O O . ASP A 1 87 ? 5.444 -6.721 -19.423 1.00 82.31 87 ASP A O 1
ATOM 697 N N . THR A 1 88 ? 6.628 -5.042 -18.538 1.00 84.38 88 THR A N 1
ATOM 698 C CA . THR A 1 88 ? 6.883 -5.702 -17.255 1.00 84.38 88 THR A CA 1
ATOM 699 C C . THR A 1 88 ? 6.022 -5.136 -16.127 1.00 84.38 88 THR A C 1
ATOM 701 O O . THR A 1 88 ? 5.595 -3.979 -16.149 1.00 84.38 88 THR A O 1
ATOM 704 N N . TRP A 1 89 ? 5.787 -5.965 -15.108 1.00 87.25 89 TRP A N 1
ATOM 705 C CA . TRP A 1 89 ? 5.066 -5.586 -13.895 1.00 87.25 89 TRP A CA 1
ATOM 706 C C . TRP A 1 89 ? 5.944 -5.783 -12.663 1.00 87.25 89 TRP A C 1
ATOM 708 O O . TRP A 1 89 ? 6.517 -6.853 -12.462 1.00 87.25 89 TRP A O 1
ATOM 718 N N . ALA A 1 90 ? 6.010 -4.759 -11.817 1.00 88.62 90 ALA A N 1
ATOM 719 C CA . ALA A 1 90 ? 6.520 -4.853 -10.459 1.00 88.62 90 ALA A CA 1
ATOM 720 C C . ALA A 1 90 ? 5.352 -5.062 -9.489 1.00 88.62 90 ALA A C 1
ATOM 722 O O . ALA A 1 90 ? 4.308 -4.419 -9.614 1.00 88.62 90 ALA A O 1
ATOM 723 N N . ARG A 1 91 ? 5.541 -5.954 -8.515 1.00 93.69 91 ARG A N 1
ATOM 724 C CA . ARG A 1 91 ? 4.578 -6.260 -7.453 1.00 93.69 91 ARG A CA 1
ATOM 725 C C . ARG A 1 91 ? 5.197 -5.899 -6.111 1.00 93.69 91 ARG A C 1
ATOM 727 O O . ARG A 1 91 ? 6.255 -6.426 -5.777 1.00 93.69 91 ARG A O 1
ATOM 734 N N . ILE A 1 92 ? 4.537 -5.035 -5.350 1.00 94.25 92 ILE A N 1
ATOM 735 C CA . ILE A 1 92 ? 5.030 -4.541 -4.066 1.00 94.25 92 ILE A CA 1
ATOM 736 C C . ILE A 1 92 ? 3.951 -4.755 -3.005 1.00 94.25 92 ILE A C 1
ATOM 738 O O . ILE A 1 92 ? 2.804 -4.386 -3.220 1.00 94.25 92 ILE A O 1
ATOM 742 N N . GLU A 1 93 ? 4.307 -5.346 -1.868 1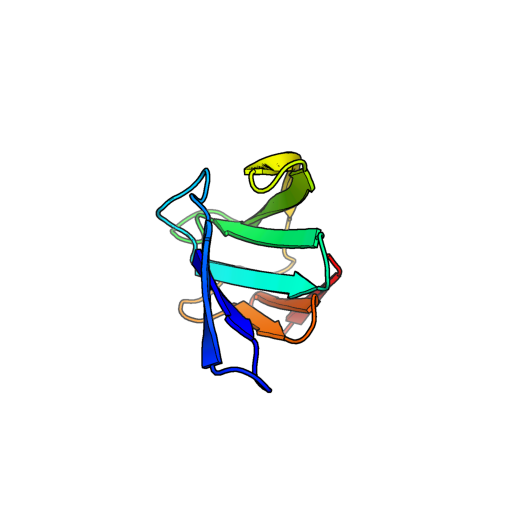.00 94.25 93 GLU A N 1
ATOM 743 C CA . GLU A 1 93 ? 3.399 -5.553 -0.730 1.00 94.25 93 GLU A CA 1
ATOM 744 C C . GLU A 1 93 ? 3.601 -4.487 0.344 1.00 94.25 93 GLU A C 1
ATOM 746 O O . GLU A 1 93 ? 4.725 -4.005 0.506 1.00 94.25 93 GLU A O 1
ATOM 751 N N . ALA A 1 94 ? 2.522 -4.117 1.037 1.00 89.19 94 ALA A N 1
ATOM 752 C CA . ALA A 1 94 ? 2.489 -3.129 2.114 1.00 89.19 94 ALA A CA 1
ATOM 753 C C . ALA A 1 94 ? 3.130 -3.622 3.417 1.00 89.19 94 ALA A C 1
ATOM 755 O O . ALA A 1 94 ? 2.782 -4.723 3.907 1.00 89.19 94 ALA A O 1
#

Mean predicted aligned error: 4.89 Å

Radius of gyration: 13.86 Å; Cα contacts (8 Å, |Δi|>4): 209; chains: 1; bounding box: 36×21×38 Å

Foldseek 3Di:
DWDADPVPRDIDDADDPDDAFPEKADADQKIWTWHDLPPDQWIWIWIWGQDPRYTDTPDIDTGHDPARADPPAWDYDNQWIWGDHPPDIDIDGD

pLDDT: mean 86.44, std 9.78, range [54.47, 96.38]

Sequence (94 aa):
MSRVDPALGETTSYRLPHRDIDGIAVRGTRMLLSHSFRNHPGVELIRLELVDDVWVITSQEHLRLREPVTRRCVQGCDGVLWIRGGDTWARIEA

Solvent-accessible surface area (backbone atoms only — not comparable to full-atom values): 5378 Å² total; per-residue (Å²): 91,72,50,67,42,88,90,77,67,48,72,52,76,37,75,64,95,69,87,73,62,73,32,54,13,52,42,94,55,25,28,34,38,32,34,63,55,83,92,45,73,35,36,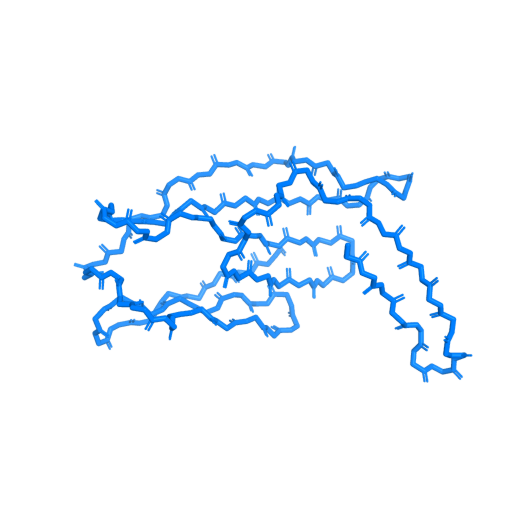37,39,34,35,29,38,56,53,96,84,36,64,41,80,76,46,76,46,76,47,76,47,97,34,58,56,58,90,93,35,54,48,46,52,85,11,30,35,36,39,36,20,68,95,44,75,47,81,44,77,80

Nearest PDB structures (foldseek):
  4h5j-assembly1_A  TM=5.584E-01  e=1.096E-01  Saccharomyces cerevisiae
  7q3e-assembly1_A  TM=5.303E-01  e=1.096E-01  Mus musculus
  7peq-assembly1_AJ  TM=4.713E-01  e=1.457E+00  Homo sapiens
  4mlg-assembly1_B  TM=4.670E-01  e=2.782E+00  uncultured organism